Protein AF-A0A947THT8-F1 (afdb_monomer)

Structure (mmCIF, N/CA/C/O backbone):
data_AF-A0A947THT8-F1
#
_entry.id   AF-A0A947THT8-F1
#
loop_
_atom_site.group_PDB
_atom_site.id
_atom_site.type_symbol
_atom_site.label_atom_id
_atom_site.label_alt_id
_atom_site.label_comp_id
_atom_site.label_asym_id
_atom_site.label_entity_id
_atom_site.label_seq_id
_atom_site.pdbx_PDB_ins_code
_atom_site.Cartn_x
_atom_site.Cartn_y
_atom_site.Cartn_z
_atom_site.occupancy
_atom_site.B_iso_or_equiv
_atom_site.auth_seq_id
_atom_site.auth_comp_id
_atom_site.auth_asym_id
_atom_site.auth_atom_id
_atom_site.pdbx_PDB_model_num
ATOM 1 N N . MET A 1 1 ? -2.088 -1.058 -50.145 1.00 52.81 1 MET A N 1
ATOM 2 C CA . MET A 1 1 ? -1.666 -0.230 -48.993 1.00 52.81 1 MET A CA 1
ATOM 3 C C . MET A 1 1 ? -0.915 -1.140 -48.035 1.00 52.81 1 MET A C 1
A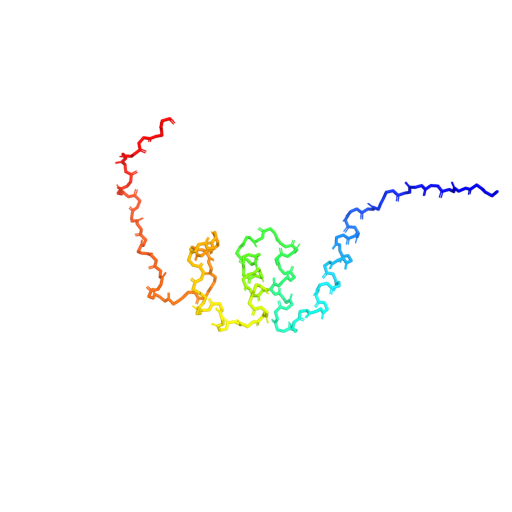TOM 5 O O . MET A 1 1 ? -1.489 -2.122 -47.589 1.00 52.81 1 MET A O 1
ATOM 9 N N . LYS A 1 2 ? 0.394 -0.927 -47.858 1.00 44.19 2 LYS A N 1
ATOM 10 C CA . LYS A 1 2 ? 1.262 -1.827 -47.084 1.00 44.19 2 LYS A CA 1
ATOM 11 C C . LYS A 1 2 ? 1.024 -1.578 -45.592 1.00 44.19 2 LYS A C 1
ATOM 13 O O . LYS A 1 2 ? 1.214 -0.459 -45.133 1.00 44.19 2 LYS A O 1
ATOM 18 N N . THR A 1 3 ? 0.603 -2.601 -44.856 1.00 52.72 3 THR A N 1
ATOM 19 C CA . THR A 1 3 ? 0.549 -2.593 -43.390 1.00 52.72 3 THR A CA 1
ATOM 20 C C . THR A 1 3 ? 1.979 -2.591 -42.861 1.00 52.72 3 THR A C 1
ATOM 22 O O . THR A 1 3 ? 2.641 -3.629 -42.837 1.00 52.72 3 THR A O 1
ATOM 25 N N . THR A 1 4 ? 2.499 -1.418 -42.511 1.00 53.94 4 THR A N 1
ATOM 26 C CA . THR A 1 4 ? 3.834 -1.295 -41.931 1.00 53.94 4 THR A CA 1
ATOM 27 C C . THR A 1 4 ? 3.790 -1.566 -40.435 1.00 53.94 4 THR A C 1
ATOM 29 O O . THR A 1 4 ? 3.191 -0.815 -39.675 1.00 53.94 4 THR A O 1
ATOM 32 N N . ASN A 1 5 ? 4.513 -2.624 -40.079 1.00 58.25 5 ASN A N 1
ATOM 33 C CA . ASN A 1 5 ? 5.269 -2.813 -38.850 1.00 58.25 5 ASN A CA 1
ATOM 34 C C . ASN A 1 5 ? 4.481 -3.032 -37.547 1.00 58.25 5 ASN A C 1
ATOM 36 O O . ASN A 1 5 ? 4.034 -2.112 -36.869 1.00 58.25 5 ASN A O 1
ATOM 40 N N . SER A 1 6 ? 4.401 -4.302 -37.151 1.00 58.12 6 SER A N 1
ATOM 41 C CA . SER A 1 6 ? 4.074 -4.742 -35.794 1.00 58.12 6 SER A CA 1
ATOM 42 C C . SER A 1 6 ? 5.231 -4.403 -34.846 1.00 58.12 6 SER A C 1
ATOM 44 O O . SER A 1 6 ? 6.015 -5.267 -34.452 1.00 58.12 6 SER A O 1
ATOM 46 N N . GLU A 1 7 ? 5.376 -3.126 -34.508 1.00 63.47 7 GLU A N 1
ATOM 47 C CA . GLU A 1 7 ? 6.348 -2.662 -33.520 1.00 63.47 7 GLU A CA 1
ATOM 48 C C . GLU A 1 7 ? 5.888 -3.113 -32.132 1.00 63.47 7 GLU A C 1
ATOM 50 O O . GLU A 1 7 ? 4.879 -2.651 -31.595 1.00 63.47 7 GLU A O 1
ATOM 55 N N . LYS A 1 8 ? 6.599 -4.090 -31.559 1.00 63.94 8 LYS A N 1
ATOM 56 C CA . LYS A 1 8 ? 6.359 -4.544 -30.185 1.00 63.94 8 LYS A CA 1
ATOM 57 C C . LYS A 1 8 ? 6.486 -3.329 -29.256 1.00 63.94 8 LYS A C 1
ATOM 59 O O . LYS A 1 8 ? 7.484 -2.615 -29.360 1.00 63.94 8 LYS A O 1
ATOM 64 N N . PRO A 1 9 ? 5.520 -3.080 -28.358 1.00 71.31 9 PRO A N 1
ATOM 65 C CA . PRO A 1 9 ? 5.581 -1.916 -27.488 1.00 71.31 9 PRO A CA 1
ATOM 66 C C . PRO A 1 9 ? 6.832 -1.982 -26.609 1.00 71.31 9 PRO A C 1
ATOM 68 O O . PRO A 1 9 ? 7.125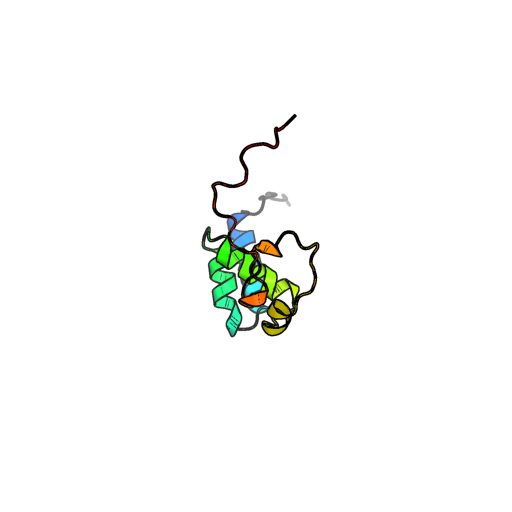 -3.022 -26.014 1.00 71.31 9 PRO A O 1
ATOM 71 N N . ASP A 1 10 ? 7.550 -0.862 -26.497 1.00 85.56 10 ASP A N 1
ATOM 72 C CA . ASP A 1 10 ? 8.586 -0.703 -25.480 1.00 85.56 10 ASP A CA 1
ATOM 73 C C . ASP A 1 10 ? 7.943 -0.869 -24.095 1.00 85.56 10 ASP A C 1
ATOM 75 O O . ASP A 1 10 ? 7.185 -0.018 -23.611 1.00 85.56 10 ASP A O 1
ATOM 79 N N . MET A 1 11 ? 8.252 -1.993 -23.449 1.00 84.75 11 MET A N 1
ATOM 80 C CA . MET A 1 11 ? 7.713 -2.352 -22.141 1.00 84.75 11 MET A CA 1
ATOM 81 C C . MET A 1 11 ? 8.081 -1.322 -21.065 1.00 84.75 11 MET A C 1
ATOM 83 O O . MET A 1 11 ? 7.335 -1.164 -20.095 1.00 84.75 11 MET A O 1
ATOM 87 N N . GLY A 1 12 ? 9.184 -0.583 -21.236 1.00 87.88 12 GLY A N 1
ATOM 88 C CA . GLY A 1 12 ? 9.583 0.500 -20.340 1.00 87.88 12 GLY A CA 1
ATOM 89 C C . GLY A 1 12 ? 8.614 1.682 -20.389 1.00 87.88 12 GLY A C 1
ATOM 90 O O . GLY A 1 12 ? 8.125 2.135 -19.348 1.00 87.88 12 GLY A O 1
ATOM 91 N N . THR A 1 13 ? 8.292 2.157 -21.590 1.00 91.06 13 THR A N 1
ATOM 92 C CA . THR A 1 13 ? 7.315 3.229 -21.814 1.00 91.06 13 THR A CA 1
ATOM 93 C C . THR A 1 13 ? 5.910 2.805 -21.389 1.00 91.06 13 THR A C 1
ATOM 95 O O . THR A 1 13 ? 5.250 3.545 -20.652 1.00 91.06 13 THR A O 1
ATOM 98 N N . LEU A 1 14 ? 5.483 1.583 -21.728 1.00 92.31 14 LEU A N 1
ATOM 99 C CA . LEU A 1 14 ? 4.190 1.047 -21.290 1.00 92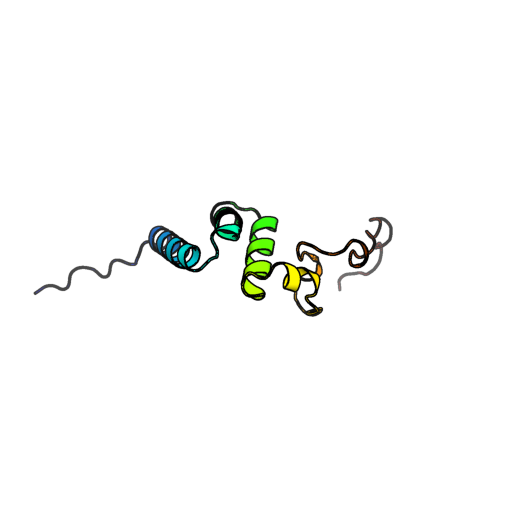.31 14 LEU A CA 1
ATOM 100 C C . LEU A 1 14 ? 4.092 0.978 -19.757 1.00 92.31 14 LEU A C 1
ATOM 102 O O . LEU A 1 14 ? 3.090 1.403 -19.176 1.00 92.31 14 LEU A O 1
ATOM 106 N N . ARG A 1 15 ? 5.148 0.510 -19.073 1.00 93.88 15 ARG A N 1
ATOM 107 C CA . ARG A 1 15 ? 5.203 0.472 -17.602 1.00 93.88 15 ARG A CA 1
ATOM 108 C C . ARG A 1 15 ? 5.033 1.868 -17.001 1.00 93.88 15 ARG A C 1
ATOM 110 O O . ARG A 1 15 ? 4.254 2.027 -16.062 1.00 93.88 15 ARG A O 1
ATOM 117 N N . LYS A 1 16 ? 5.725 2.881 -17.537 1.00 93.94 16 LYS A N 1
ATOM 118 C CA . LYS A 1 16 ? 5.611 4.277 -17.071 1.00 93.94 16 LYS A CA 1
ATOM 119 C C . LYS A 1 16 ? 4.184 4.813 -17.226 1.00 93.94 16 LYS A C 1
ATOM 121 O O . LYS A 1 16 ? 3.657 5.395 -16.281 1.00 93.94 16 LYS A O 1
ATOM 126 N N . GLN A 1 17 ? 3.543 4.566 -18.369 1.00 95.00 17 GLN A N 1
ATOM 127 C CA . GLN A 1 17 ? 2.151 4.966 -18.609 1.00 95.00 17 GLN A CA 1
ATOM 128 C C . GLN A 1 17 ? 1.188 4.296 -17.618 1.00 95.00 17 GLN A C 1
ATOM 130 O O . GLN A 1 17 ? 0.390 4.978 -16.979 1.00 95.00 17 GLN A O 1
ATOM 135 N N . LYS A 1 18 ? 1.307 2.977 -17.410 1.00 95.75 18 LYS A N 1
ATOM 136 C CA . LYS A 1 18 ? 0.468 2.239 -16.447 1.00 95.75 18 LYS A CA 1
ATOM 137 C C . LYS A 1 18 ? 0.653 2.736 -15.011 1.00 95.75 18 LYS A C 1
ATOM 139 O O . LYS A 1 18 ? -0.330 2.874 -14.286 1.00 95.75 18 LYS A O 1
ATOM 144 N N . ILE A 1 19 ? 1.884 3.064 -14.611 1.00 95.69 19 ILE A N 1
ATOM 145 C CA . ILE A 1 19 ? 2.169 3.686 -13.309 1.00 95.69 19 ILE A CA 1
ATOM 146 C C . ILE A 1 19 ? 1.467 5.043 -13.182 1.00 95.69 19 ILE A C 1
ATOM 148 O O . ILE A 1 19 ? 0.887 5.323 -12.134 1.00 95.69 19 ILE A O 1
ATOM 152 N N . ALA A 1 20 ? 1.501 5.874 -14.225 1.00 96.19 20 ALA A N 1
ATOM 153 C CA . ALA A 1 20 ? 0.855 7.184 -14.218 1.00 96.19 20 ALA A CA 1
ATOM 154 C C . ALA A 1 20 ? -0.673 7.073 -14.088 1.00 96.19 20 ALA A C 1
ATOM 156 O O . ALA A 1 20 ? -1.255 7.756 -13.244 1.00 96.19 20 ALA A O 1
ATOM 157 N N . CYS A 1 21 ? -1.307 6.170 -14.846 1.00 96.69 21 CYS A N 1
ATOM 158 C CA . CYS A 1 21 ? -2.738 5.880 -14.711 1.00 96.69 21 CYS A CA 1
ATOM 159 C C . CYS A 1 21 ? -3.078 5.438 -13.283 1.00 96.69 21 CYS A C 1
ATOM 161 O O . CYS A 1 21 ? -3.966 6.008 -12.655 1.00 96.69 21 CYS A O 1
ATOM 163 N N . ARG A 1 22 ? -2.307 4.496 -12.725 1.00 96.19 22 ARG A N 1
ATOM 164 C CA . ARG A 1 22 ? -2.525 4.015 -11.356 1.00 96.19 22 ARG A CA 1
ATOM 165 C C . ARG A 1 22 ? -2.373 5.134 -10.325 1.00 96.19 22 ARG A C 1
ATOM 167 O O . ARG A 1 22 ? -3.203 5.264 -9.439 1.00 96.19 22 ARG A O 1
ATOM 174 N N . LEU A 1 23 ? -1.365 6.000 -10.458 1.00 96.31 23 LEU A N 1
ATOM 175 C CA . LEU A 1 23 ? -1.166 7.154 -9.570 1.00 96.31 23 LEU A CA 1
ATOM 176 C C . LEU A 1 23 ? -2.341 8.146 -9.575 1.00 96.31 23 LEU A C 1
ATOM 178 O O . LEU A 1 23 ? -2.538 8.836 -8.570 1.00 96.31 23 LEU A O 1
ATOM 182 N N . ALA A 1 24 ? -3.105 8.235 -10.667 1.00 96.69 24 ALA A N 1
ATOM 183 C CA . ALA A 1 24 ? -4.280 9.099 -10.745 1.00 96.69 24 ALA A CA 1
ATOM 184 C C . ALA A 1 24 ? -5.418 8.604 -9.835 1.00 96.69 24 ALA A C 1
ATOM 186 O O . ALA A 1 24 ? -6.041 9.422 -9.155 1.00 96.69 24 ALA A O 1
ATOM 187 N N . GLU A 1 25 ? -5.610 7.284 -9.752 1.00 96.00 25 GLU A N 1
ATOM 188 C CA . GLU A 1 25 ? -6.627 6.613 -8.923 1.00 96.00 25 GLU A CA 1
ATOM 189 C C . GLU A 1 25 ? -6.311 6.686 -7.418 1.00 96.00 25 GLU A C 1
ATOM 191 O O . GLU A 1 25 ? -7.200 6.631 -6.571 1.00 96.00 25 GLU A O 1
ATOM 196 N N . ILE A 1 26 ? -5.033 6.835 -7.062 1.00 97.06 26 ILE A N 1
ATOM 197 C CA . ILE A 1 26 ? -4.575 6.814 -5.670 1.00 97.06 26 ILE A CA 1
ATOM 198 C C . ILE A 1 26 ? -4.871 8.157 -4.979 1.00 97.06 26 ILE A C 1
ATOM 200 O O . ILE A 1 26 ? -4.546 9.221 -5.532 1.00 97.06 26 ILE A O 1
ATOM 204 N N . PRO A 1 27 ? -5.377 8.162 -3.726 1.00 97.38 27 PRO A N 1
ATOM 205 C CA . PRO A 1 27 ? -5.540 9.392 -2.958 1.00 97.38 27 PRO A CA 1
ATOM 206 C C . PRO A 1 27 ? -4.217 10.152 -2.808 1.00 97.38 27 PRO A C 1
ATOM 208 O O . PRO A 1 27 ? -3.177 9.564 -2.496 1.00 97.38 27 PRO A O 1
ATOM 211 N N . LYS A 1 28 ? -4.249 11.485 -2.970 1.00 96.69 28 LYS A N 1
ATOM 212 C CA . LYS A 1 28 ? -3.051 12.356 -3.005 1.00 96.69 28 LYS A CA 1
ATOM 213 C C . LYS A 1 28 ? -2.053 12.069 -1.873 1.00 96.69 28 LYS A C 1
ATOM 215 O O . LYS A 1 28 ? -0.849 12.018 -2.116 1.00 96.69 28 LYS A O 1
ATOM 220 N N . LYS A 1 29 ? -2.562 11.803 -0.664 1.00 96.06 29 LYS A N 1
ATOM 221 C CA . LYS A 1 29 ? -1.782 11.477 0.543 1.00 96.06 29 LYS A CA 1
ATOM 222 C C . LYS A 1 29 ? -0.850 10.269 0.373 1.00 96.06 29 LYS A C 1
ATOM 224 O O . LYS A 1 29 ? 0.238 10.261 0.943 1.00 96.06 29 LYS A O 1
ATOM 229 N N . TYR A 1 30 ? -1.250 9.264 -0.405 1.00 96.50 30 TYR A N 1
ATOM 230 C CA . TYR A 1 30 ? -0.517 8.001 -0.546 1.00 96.50 30 TYR A CA 1
ATOM 231 C C . TYR A 1 30 ? 0.296 7.898 -1.841 1.00 96.50 30 TYR A C 1
ATOM 233 O O . TYR A 1 30 ? 1.180 7.045 -1.935 1.00 96.50 30 TYR A O 1
ATOM 241 N N . ARG A 1 31 ? 0.095 8.810 -2.804 1.00 96.69 31 ARG A N 1
ATOM 242 C CA . ARG A 1 31 ? 0.822 8.822 -4.090 1.00 96.69 31 ARG A CA 1
ATOM 243 C C . ARG A 1 31 ? 2.339 8.796 -3.920 1.00 96.69 31 ARG A C 1
ATOM 245 O O . ARG A 1 31 ? 3.021 8.102 -4.662 1.00 96.69 31 ARG A O 1
ATOM 252 N N . LYS A 1 32 ? 2.879 9.502 -2.918 1.00 95.19 32 LYS A N 1
ATOM 253 C CA . LYS A 1 32 ? 4.327 9.522 -2.638 1.00 95.19 32 LYS A CA 1
ATOM 254 C C . LYS A 1 32 ? 4.864 8.151 -2.213 1.00 95.19 32 LYS A C 1
ATOM 256 O O . LYS A 1 32 ? 5.981 7.809 -2.583 1.00 95.19 32 LYS A O 1
ATOM 261 N N . ILE A 1 33 ? 4.085 7.379 -1.452 1.00 95.12 33 ILE A N 1
ATOM 262 C CA . ILE A 1 33 ? 4.460 6.022 -1.025 1.00 95.12 33 ILE A CA 1
ATOM 263 C C . ILE A 1 33 ? 4.474 5.097 -2.243 1.00 95.12 33 ILE A C 1
ATOM 265 O O . ILE A 1 33 ? 5.477 4.438 -2.493 1.00 95.12 33 ILE A O 1
ATOM 269 N N . TYR A 1 34 ? 3.412 5.128 -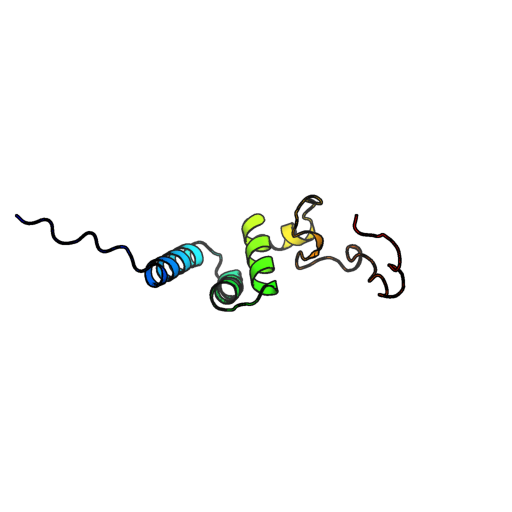3.052 1.00 96.44 34 TYR A N 1
ATOM 270 C CA . TYR A 1 34 ? 3.337 4.324 -4.273 1.00 96.44 34 TYR A CA 1
ATOM 271 C C . TYR A 1 34 ? 4.443 4.687 -5.275 1.00 96.44 34 TYR A C 1
ATOM 273 O O . TYR A 1 34 ? 5.112 3.807 -5.804 1.00 96.44 34 TYR A O 1
ATOM 281 N N . LYS A 1 35 ? 4.711 5.983 -5.478 1.00 95.38 35 LYS A N 1
ATOM 282 C CA . LYS A 1 35 ? 5.793 6.464 -6.348 1.00 95.38 35 LYS A CA 1
ATOM 283 C C . LYS A 1 35 ? 7.156 5.909 -5.914 1.00 95.38 35 LYS A C 1
ATOM 285 O O . LYS A 1 35 ? 7.877 5.347 -6.730 1.00 95.38 35 LYS A O 1
ATOM 290 N N . LYS A 1 36 ? 7.473 5.973 -4.616 1.00 95.06 36 LYS A N 1
ATOM 291 C CA . LYS A 1 36 ? 8.699 5.367 -4.072 1.00 95.06 36 LYS A CA 1
ATOM 292 C C . LYS A 1 36 ? 8.755 3.857 -4.298 1.00 95.06 36 LYS A C 1
ATOM 294 O O . LYS A 1 36 ? 9.821 3.351 -4.622 1.00 95.06 36 LYS A O 1
ATOM 299 N N . ALA A 1 37 ? 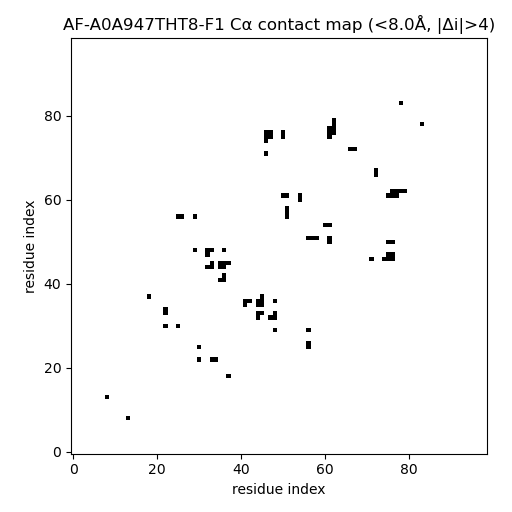7.633 3.157 -4.139 1.00 95.38 37 ALA A N 1
ATOM 300 C CA . ALA A 1 37 ? 7.557 1.714 -4.353 1.00 95.38 37 ALA A CA 1
ATOM 301 C C . ALA A 1 37 ? 7.860 1.301 -5.803 1.00 95.38 37 ALA A C 1
ATOM 303 O O . ALA A 1 37 ? 8.463 0.256 -6.021 1.00 95.38 37 ALA A O 1
ATOM 304 N N . VAL A 1 38 ? 7.448 2.102 -6.792 1.00 94.06 38 VAL A N 1
ATOM 305 C CA . VAL A 1 38 ? 7.629 1.767 -8.217 1.00 94.06 38 VAL A CA 1
ATOM 306 C C . VAL A 1 38 ? 8.932 2.290 -8.827 1.00 94.06 38 VAL A C 1
ATOM 308 O O . VAL A 1 38 ? 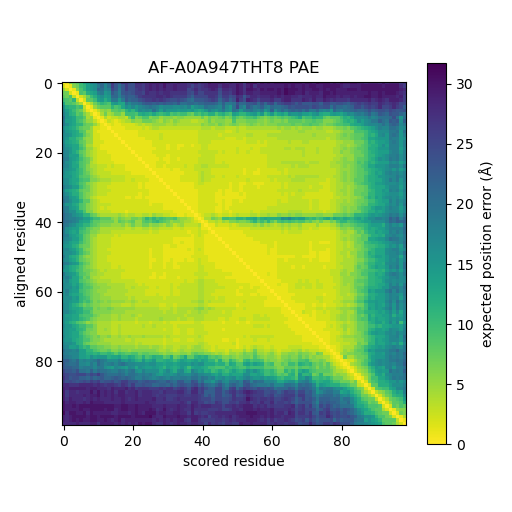9.370 1.745 -9.847 1.00 94.06 38 VAL A O 1
ATOM 311 N N . GLU A 1 39 ? 9.523 3.335 -8.241 1.00 89.50 39 GLU A N 1
ATOM 312 C CA . GLU A 1 39 ? 10.786 3.946 -8.684 1.00 89.50 39 GLU A CA 1
ATOM 313 C C . GLU A 1 39 ? 12.013 3.342 -7.997 1.00 89.50 39 GLU A C 1
ATOM 315 O O . GLU A 1 39 ? 13.039 3.150 -8.645 1.00 89.50 39 GLU A O 1
ATOM 320 N N . ALA A 1 40 ? 11.927 3.040 -6.699 1.00 84.12 40 ALA A N 1
ATOM 321 C CA . ALA A 1 40 ? 13.052 2.531 -5.925 1.00 84.12 40 ALA A CA 1
ATOM 322 C C . ALA A 1 40 ? 12.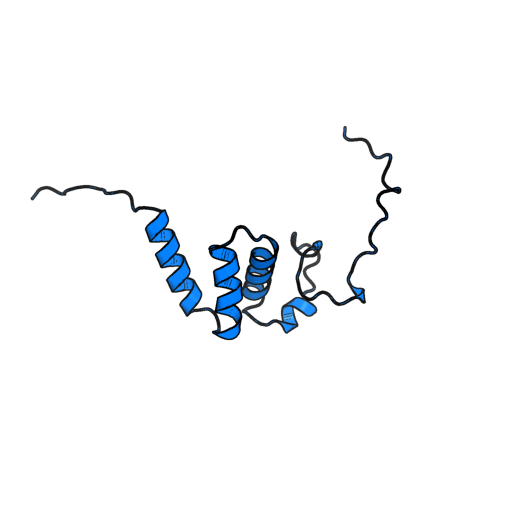955 1.015 -5.725 1.00 84.12 40 ALA A C 1
ATOM 324 O O . ALA A 1 40 ? 11.873 0.466 -5.532 1.00 84.12 40 ALA A O 1
ATOM 325 N N . ASN A 1 41 ? 14.103 0.337 -5.643 1.00 83.56 41 ASN A N 1
ATOM 326 C CA . ASN A 1 41 ? 14.187 -1.065 -5.215 1.00 83.56 41 ASN A CA 1
ATOM 327 C C . ASN A 1 41 ? 14.031 -1.188 -3.681 1.00 83.56 41 ASN A C 1
ATOM 329 O O . ASN A 1 41 ? 14.868 -1.758 -2.984 1.00 83.56 41 ASN A O 1
ATOM 333 N N . ASN A 1 42 ? 12.984 -0.566 -3.130 1.00 89.69 42 ASN A N 1
ATOM 334 C CA . ASN A 1 42 ? 12.713 -0.525 -1.699 1.00 89.69 42 ASN A CA 1
ATOM 335 C C . ASN A 1 42 ? 11.529 -1.434 -1.358 1.00 89.69 42 ASN A C 1
ATOM 337 O O . ASN A 1 42 ? 10.363 -1.047 -1.456 1.00 89.69 42 ASN A O 1
ATOM 341 N N . LYS A 1 43 ? 11.857 -2.643 -0.897 1.00 92.00 43 LYS A N 1
ATOM 342 C CA . LYS A 1 43 ? 10.882 -3.677 -0.524 1.00 92.00 43 LYS A CA 1
ATOM 343 C C . LYS A 1 43 ? 9.908 -3.204 0.558 1.00 92.00 43 LYS A C 1
ATOM 345 O O . LYS A 1 43 ? 8.731 -3.539 0.499 1.00 92.00 43 LYS A O 1
ATOM 350 N N . THR A 1 44 ? 10.364 -2.393 1.511 1.00 92.75 44 THR A N 1
ATOM 351 C CA . THR A 1 44 ? 9.523 -1.896 2.608 1.00 92.75 44 THR A CA 1
ATOM 352 C C . THR A 1 44 ? 8.435 -0.952 2.101 1.00 92.75 44 THR A C 1
ATOM 354 O O . THR A 1 44 ? 7.277 -1.080 2.493 1.00 92.75 44 THR A O 1
ATOM 357 N N . GLU A 1 45 ? 8.778 -0.023 1.202 1.00 95.31 45 GLU A N 1
ATOM 358 C CA . GLU A 1 45 ? 7.786 0.880 0.599 1.00 95.31 45 GLU A CA 1
ATOM 359 C C . GLU A 1 45 ? 6.848 0.124 -0.351 1.00 95.31 45 GLU A C 1
ATOM 361 O O . GLU A 1 45 ? 5.656 0.422 -0.379 1.00 95.31 45 GLU A O 1
ATOM 366 N N . ALA A 1 46 ? 7.344 -0.900 -1.057 1.00 96.00 46 ALA A N 1
ATOM 367 C CA . ALA A 1 46 ? 6.513 -1.770 -1.889 1.00 96.00 46 ALA A CA 1
ATOM 368 C C . ALA A 1 46 ? 5.470 -2.545 -1.071 1.00 96.00 46 ALA A C 1
ATOM 370 O O . ALA A 1 46 ? 4.281 -2.479 -1.379 1.00 96.00 46 ALA A O 1
ATOM 371 N N . VAL A 1 47 ? 5.882 -3.197 0.023 1.00 96.00 47 VAL A N 1
ATOM 372 C CA . VAL A 1 47 ? 4.955 -3.865 0.954 1.00 96.00 47 VAL A CA 1
ATOM 373 C C . VAL A 1 47 ? 3.952 -2.863 1.520 1.00 96.00 47 VAL A C 1
ATOM 375 O O . VAL A 1 47 ? 2.759 -3.142 1.591 1.00 96.00 47 VAL A O 1
ATOM 378 N N . LYS A 1 48 ? 4.409 -1.663 1.884 1.00 95.81 48 LYS A N 1
ATOM 379 C CA . LYS A 1 48 ? 3.542 -0.623 2.438 1.00 95.81 48 LYS A CA 1
ATOM 380 C C . LYS A 1 48 ? 2.501 -0.120 1.441 1.00 95.81 48 LYS A C 1
ATOM 382 O O . LYS A 1 48 ? 1.350 0.066 1.834 1.00 95.81 48 LYS A O 1
ATOM 387 N N . ALA A 1 49 ? 2.888 0.096 0.186 1.00 96.81 49 ALA A N 1
ATOM 388 C CA . ALA A 1 49 ? 1.974 0.466 -0.888 1.00 96.81 49 ALA A CA 1
ATOM 389 C C . ALA A 1 49 ? 0.941 -0.641 -1.136 1.00 96.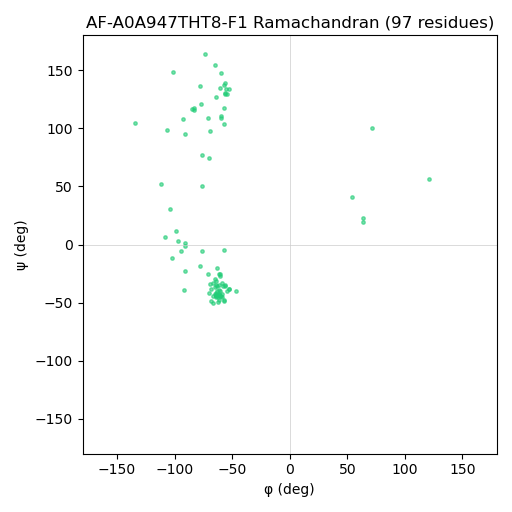81 49 ALA A C 1
ATOM 391 O O . ALA A 1 49 ? -0.250 -0.348 -1.167 1.00 96.81 49 ALA A O 1
ATOM 392 N N . LEU A 1 50 ? 1.379 -1.901 -1.197 1.00 97.06 50 LEU A N 1
ATOM 393 C CA . LEU A 1 50 ? 0.499 -3.049 -1.407 1.00 97.06 50 LEU A CA 1
ATOM 394 C C . LEU A 1 50 ? -0.492 -3.251 -0.252 1.00 97.06 50 LEU A C 1
ATOM 396 O O . LEU A 1 50 ? -1.670 -3.494 -0.488 1.00 97.06 50 LEU A O 1
ATOM 400 N N . CYS A 1 51 ? -0.052 -3.102 1.003 1.00 97.19 51 CYS A N 1
ATOM 401 C CA . CYS A 1 51 ? -0.960 -3.163 2.149 1.00 97.19 51 CYS A CA 1
ATOM 402 C C . CYS A 1 51 ? -1.996 -2.036 2.117 1.00 97.19 51 CYS A C 1
ATOM 404 O O . CYS A 1 51 ? -3.148 -2.291 2.440 1.00 97.19 51 CYS A O 1
ATOM 406 N N . LEU A 1 52 ? -1.606 -0.815 1.732 1.00 97.06 52 LEU A N 1
ATOM 407 C CA . LEU A 1 52 ? -2.546 0.298 1.564 1.00 97.06 52 LEU A CA 1
ATOM 408 C C . LEU A 1 52 ? -3.553 0.021 0.453 1.00 97.06 52 LEU A C 1
ATOM 410 O O . LEU A 1 52 ? -4.737 0.257 0.650 1.00 97.06 52 LEU A O 1
ATOM 414 N N . GLU A 1 53 ? -3.100 -0.496 -0.680 1.00 96.94 53 GLU A N 1
ATOM 415 C CA . GLU A 1 53 ? -3.952 -0.820 -1.820 1.00 96.94 53 GLU A CA 1
ATOM 416 C C . GLU A 1 53 ? -4.957 -1.934 -1.491 1.00 96.94 53 GLU A C 1
ATOM 418 O O . GLU A 1 53 ? -6.141 -1.787 -1.782 1.00 96.94 53 GLU A O 1
ATOM 423 N N . CYS A 1 54 ? -4.510 -2.989 -0.801 1.00 97.00 54 CYS A N 1
ATOM 424 C CA . CYS A 1 54 ? -5.332 -4.128 -0.374 1.00 97.00 54 CYS A CA 1
ATOM 425 C C . CYS A 1 54 ? -6.547 -3.711 0.471 1.00 97.00 54 CYS A C 1
ATOM 427 O O . CYS A 1 54 ? -7.622 -4.285 0.336 1.00 97.00 54 CYS A O 1
ATOM 429 N N . VAL A 1 55 ? -6.395 -2.678 1.305 1.00 96.50 55 VAL A N 1
ATOM 430 C CA . VAL A 1 55 ? -7.476 -2.149 2.154 1.00 96.50 55 VAL A CA 1
ATOM 431 C C . VAL A 1 55 ? -8.057 -0.833 1.626 1.00 96.50 55 VAL A C 1
ATOM 433 O O . VAL A 1 55 ? -8.476 0.030 2.39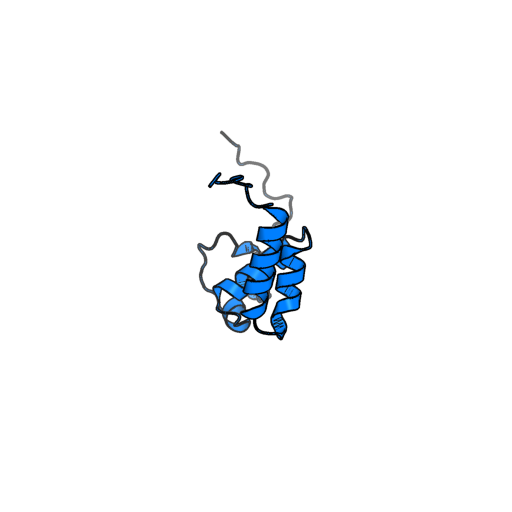8 1.00 96.50 55 VAL A O 1
ATOM 436 N N . CYS A 1 56 ? -8.044 -0.629 0.307 1.00 96.38 56 CYS A N 1
ATOM 437 C CA . CYS A 1 56 ? -8.655 0.535 -0.346 1.00 96.38 56 CYS A CA 1
ATOM 438 C C . CYS A 1 56 ? -8.164 1.886 0.214 1.00 96.38 56 CYS A C 1
ATOM 440 O O . CYS A 1 56 ? -8.931 2.833 0.408 1.00 96.38 56 CYS A O 1
ATOM 442 N N . TRP A 1 57 ? -6.864 1.977 0.492 1.00 96.19 57 TRP A N 1
ATOM 443 C CA . TRP A 1 57 ? -6.173 3.152 1.029 1.00 96.19 57 TRP A CA 1
ATOM 444 C C . TRP A 1 57 ? -6.619 3.575 2.439 1.00 96.19 57 TRP A C 1
ATOM 446 O O . TRP A 1 57 ? -6.320 4.689 2.874 1.00 96.19 57 TRP A O 1
ATOM 456 N N . GLN A 1 58 ? -7.262 2.680 3.194 1.00 95.12 58 GLN A N 1
ATOM 457 C CA . GLN A 1 58 ? -7.684 2.920 4.574 1.00 95.12 58 GLN A CA 1
ATOM 458 C C . GLN A 1 58 ? -6.603 2.477 5.567 1.00 95.12 58 GLN A C 1
ATOM 460 O O . GLN A 1 58 ? -6.518 1.323 5.971 1.00 95.12 58 GLN A O 1
ATOM 465 N N . LYS A 1 59 ? -5.746 3.407 6.007 1.00 93.31 59 LYS A N 1
ATOM 466 C CA . LYS A 1 59 ? -4.620 3.087 6.915 1.00 93.31 59 LYS A CA 1
ATOM 467 C C . LYS A 1 59 ? -5.053 2.328 8.184 1.00 93.31 59 LYS A C 1
ATOM 469 O O . LYS A 1 59 ? -4.314 1.456 8.633 1.00 93.31 59 LYS A O 1
ATOM 474 N N . ASN A 1 60 ? -6.204 2.669 8.763 1.00 93.06 60 ASN A N 1
ATOM 475 C CA . ASN A 1 60 ? -6.682 2.057 10.008 1.00 93.06 60 ASN A CA 1
ATOM 476 C C . ASN A 1 60 ? -7.034 0.573 9.825 1.00 93.06 60 ASN A C 1
ATOM 478 O O . ASN A 1 60 ? -6.745 -0.232 10.707 1.00 93.06 60 ASN A O 1
ATOM 482 N N . GLU A 1 61 ? -7.524 0.196 8.644 1.00 95.00 61 GLU A N 1
ATOM 483 C CA . GLU A 1 61 ? -7.778 -1.201 8.280 1.00 95.00 61 GLU A CA 1
ATOM 484 C C . GLU A 1 61 ? -6.487 -2.020 8.238 1.00 95.00 61 GLU A C 1
ATOM 486 O O . GLU A 1 61 ? -6.477 -3.191 8.605 1.00 95.00 61 GLU A O 1
ATOM 491 N N . ILE A 1 62 ? -5.348 -1.404 7.890 1.00 94.19 62 ILE A N 1
ATOM 492 C CA . ILE A 1 62 ? -4.058 -2.102 7.963 1.00 94.19 62 ILE A CA 1
ATOM 493 C C . ILE A 1 62 ? -3.723 -2.456 9.399 1.00 94.19 62 ILE A C 1
ATOM 495 O O . ILE A 1 62 ? -3.121 -3.494 9.588 1.00 94.19 62 ILE A O 1
ATOM 499 N N . ILE A 1 63 ? -4.075 -1.644 10.396 1.00 91.12 63 ILE A N 1
ATOM 500 C CA . ILE A 1 63 ? -3.774 -1.934 11.806 1.00 91.12 63 ILE A CA 1
ATOM 501 C C . ILE A 1 63 ? -4.635 -3.111 12.286 1.00 91.12 63 ILE A C 1
ATOM 503 O O . ILE A 1 63 ? -4.127 -4.031 12.924 1.00 91.12 63 ILE A O 1
ATOM 507 N N . ASN A 1 64 ? -5.911 -3.124 11.895 1.00 91.12 64 ASN A N 1
ATOM 508 C CA . ASN A 1 64 ? -6.898 -4.117 12.325 1.00 91.12 64 ASN A CA 1
ATOM 509 C C . ASN A 1 64 ? -6.995 -5.349 11.404 1.00 91.12 64 ASN A C 1
ATOM 511 O O . ASN A 1 64 ? -7.802 -6.237 11.658 1.00 91.12 64 ASN A O 1
ATOM 515 N N . CYS A 1 65 ? -6.178 -5.428 10.347 1.00 92.62 65 CYS A N 1
ATOM 516 C CA . CYS A 1 65 ? -6.193 -6.542 9.399 1.00 92.62 65 CYS A CA 1
ATOM 517 C C . CYS A 1 65 ? -5.955 -7.892 10.102 1.00 92.62 65 CYS A C 1
ATOM 519 O O . CYS A 1 65 ? -4.886 -8.137 10.664 1.00 92.62 65 CYS A O 1
ATOM 521 N N . SER A 1 66 ? -6.950 -8.774 10.019 1.00 92.31 66 SER A N 1
ATOM 522 C CA . SER A 1 66 ? -6.989 -10.104 10.640 1.00 92.31 66 SER A CA 1
ATOM 523 C C . SER A 1 66 ? -6.610 -11.240 9.681 1.00 92.31 66 SER A C 1
ATOM 525 O O . SER A 1 66 ? -6.782 -12.414 10.002 1.00 92.31 66 SER A O 1
ATOM 527 N N . CYS A 1 67 ? -6.075 -10.922 8.498 1.00 93.19 67 CYS A N 1
ATOM 528 C CA . CYS A 1 67 ? -5.673 -11.918 7.505 1.00 93.19 67 CYS A CA 1
ATOM 529 C C . CYS A 1 67 ? -4.350 -12.597 7.909 1.00 93.19 67 CYS A C 1
ATOM 531 O O . CYS A 1 67 ? -3.283 -12.279 7.385 1.00 93.19 67 CYS A O 1
ATOM 533 N N . LEU A 1 68 ? -4.422 -13.527 8.867 1.00 91.00 68 LEU A N 1
ATOM 534 C CA . LEU A 1 68 ? -3.265 -14.247 9.417 1.00 91.00 68 LEU A CA 1
ATOM 535 C C . LEU A 1 68 ? -2.572 -15.140 8.378 1.00 91.00 68 LEU A C 1
ATOM 537 O O . LEU A 1 68 ? -1.361 -15.324 8.437 1.00 91.00 68 LEU A O 1
ATOM 541 N N . ALA A 1 69 ? -3.329 -15.648 7.401 1.00 94.88 69 ALA A N 1
ATOM 542 C CA . ALA A 1 69 ? -2.803 -16.432 6.285 1.00 94.88 69 ALA A CA 1
ATOM 543 C C . ALA A 1 69 ? -2.096 -15.572 5.218 1.00 94.88 69 ALA A C 1
ATOM 545 O O . ALA A 1 69 ? -1.528 -16.110 4.268 1.00 94.88 69 ALA A O 1
ATOM 546 N N . CYS A 1 70 ? -2.124 -14.237 5.340 1.00 94.88 70 CYS A N 1
ATOM 547 C CA . CYS A 1 70 ? -1.447 -13.364 4.392 1.00 94.88 70 CYS A CA 1
ATOM 548 C C . CYS A 1 70 ? 0.073 -13.592 4.461 1.00 94.88 70 CYS A C 1
ATOM 550 O O . CYS A 1 70 ? 0.665 -13.418 5.530 1.00 94.88 70 CYS A O 1
ATOM 552 N N . PRO A 1 71 ? 0.752 -13.862 3.332 1.00 94.38 71 PRO A N 1
ATOM 553 C CA . PRO A 1 71 ? 2.203 -14.058 3.323 1.00 94.38 71 PRO A CA 1
ATOM 554 C C . PRO A 1 71 ? 2.971 -12.801 3.763 1.00 94.38 71 PRO A C 1
ATOM 556 O O . PRO A 1 71 ? 4.116 -12.881 4.201 1.00 94.38 71 PRO A O 1
ATOM 559 N N . LEU A 1 72 ? 2.339 -11.626 3.688 1.00 93.94 72 LEU A N 1
ATOM 560 C CA . LEU A 1 72 ? 2.912 -10.361 4.141 1.00 93.94 72 LEU A CA 1
ATOM 561 C C . LEU A 1 72 ? 2.582 -10.038 5.603 1.00 93.94 72 LEU A C 1
ATOM 563 O O . LEU A 1 72 ? 3.061 -9.022 6.102 1.00 93.94 72 LEU A O 1
ATOM 567 N N . TYR A 1 73 ? 1.808 -10.869 6.317 1.00 91.56 73 TYR A N 1
ATOM 568 C CA . TYR A 1 73 ? 1.373 -10.583 7.690 1.00 91.56 73 TYR A CA 1
ATOM 569 C C . TYR A 1 73 ? 2.558 -10.292 8.619 1.00 91.56 73 TYR A C 1
ATOM 571 O O . TYR A 1 73 ? 2.516 -9.343 9.400 1.00 91.56 73 TYR A O 1
ATOM 579 N N . GLY A 1 74 ? 3.663 -11.036 8.484 1.00 88.81 74 GLY A N 1
ATOM 580 C CA . GLY A 1 74 ? 4.904 -10.847 9.247 1.00 88.81 74 GLY A CA 1
ATOM 581 C C . GLY A 1 74 ? 5.575 -9.483 9.034 1.00 88.81 74 GLY A C 1
ATOM 582 O O . GLY A 1 74 ? 6.072 -8.888 9.990 1.00 88.81 74 GLY A O 1
ATOM 583 N N . VAL A 1 75 ? 5.496 -8.943 7.817 1.00 91.44 75 VAL A N 1
ATOM 584 C CA . VAL A 1 75 ? 6.151 -7.691 7.394 1.00 91.44 75 VAL A CA 1
ATOM 585 C C . VAL A 1 75 ? 5.171 -6.525 7.186 1.00 91.44 75 VAL A C 1
ATOM 587 O O . VAL A 1 75 ? 5.576 -5.451 6.741 1.00 91.44 75 VAL A O 1
ATOM 590 N N . ARG A 1 76 ? 3.886 -6.717 7.521 1.00 92.00 76 ARG A N 1
ATOM 591 C CA . ARG A 1 76 ? 2.818 -5.707 7.436 1.00 92.00 76 ARG A CA 1
ATOM 592 C C . ARG A 1 76 ? 3.230 -4.419 8.173 1.00 92.00 76 ARG A C 1
ATOM 594 O O . ARG A 1 76 ? 3.707 -4.504 9.308 1.00 92.00 76 ARG A O 1
ATOM 601 N N . PRO A 1 77 ? 3.032 -3.226 7.583 1.00 91.06 77 PRO A N 1
ATOM 602 C CA . PRO A 1 77 ? 3.341 -1.963 8.245 1.00 91.06 77 PRO A CA 1
ATOM 603 C C . PRO A 1 77 ? 2.313 -1.635 9.341 1.00 91.06 77 PRO A C 1
ATOM 605 O O . PRO A 1 77 ? 1.207 -2.162 9.350 1.00 91.06 77 PRO A O 1
ATOM 608 N N . TYR A 1 78 ? 2.659 -0.702 10.233 1.00 87.19 78 TYR A N 1
ATOM 609 C CA . TYR A 1 78 ? 1.760 -0.161 11.271 1.00 87.19 78 TYR A CA 1
ATOM 610 C C . TYR A 1 78 ? 1.261 -1.168 12.323 1.00 87.19 78 TYR A C 1
ATOM 612 O O . TYR A 1 78 ? 0.246 -0.916 12.968 1.00 87.19 78 TYR A O 1
ATOM 620 N N . LYS A 1 79 ? 1.974 -2.282 12.529 1.00 82.69 79 LYS A N 1
ATOM 621 C CA . LYS A 1 79 ? 1.686 -3.211 13.631 1.00 82.69 79 LYS A CA 1
ATOM 622 C C . LYS A 1 79 ? 1.722 -2.496 14.978 1.00 82.69 79 LYS A C 1
ATOM 624 O O . LYS A 1 79 ? 2.636 -1.698 15.223 1.00 82.69 79 LYS A O 1
ATOM 629 N N . LYS A 1 80 ? 0.780 -2.834 15.862 1.00 79.31 80 LYS A N 1
ATOM 630 C CA . LYS A 1 80 ? 0.881 -2.447 17.270 1.00 79.31 80 LYS A CA 1
ATOM 631 C C . LYS A 1 80 ? 2.090 -3.151 17.883 1.00 79.31 80 LYS A C 1
ATOM 633 O O . LYS A 1 80 ? 2.537 -4.189 17.396 1.00 79.31 80 LYS A O 1
ATOM 638 N N . GLU A 1 81 ? 2.655 -2.572 18.935 1.00 72.88 81 GLU A N 1
ATOM 639 C CA . GLU A 1 81 ? 3.772 -3.193 19.661 1.00 72.88 81 GLU A CA 1
ATOM 640 C C . GLU A 1 81 ? 3.407 -4.568 20.216 1.00 72.88 81 GLU A C 1
ATOM 642 O O . GLU A 1 81 ? 4.232 -5.474 20.169 1.00 72.88 81 GLU A O 1
ATOM 647 N N . THR A 1 82 ? 2.143 -4.741 20.598 1.00 70.25 82 THR A N 1
ATOM 648 C CA . THR A 1 82 ? 1.550 -6.004 21.052 1.00 70.25 82 THR A CA 1
ATOM 649 C C . THR A 1 82 ? 1.561 -7.114 20.001 1.00 70.25 82 THR A C 1
ATOM 651 O O . THR A 1 82 ? 1.559 -8.283 20.363 1.00 70.25 82 THR A O 1
ATOM 654 N N . ASP A 1 83 ? 1.595 -6.771 18.709 1.00 67.19 83 ASP A N 1
ATOM 655 C CA . ASP A 1 83 ? 1.472 -7.735 17.605 1.00 67.19 83 ASP A CA 1
ATOM 656 C C . ASP A 1 83 ? 2.841 -8.150 17.039 1.00 67.19 83 ASP A C 1
ATOM 658 O O . ASP A 1 83 ? 2.931 -8.838 16.013 1.00 67.19 83 ASP A O 1
ATOM 662 N N . ARG A 1 84 ? 3.937 -7.663 17.636 1.00 65.19 84 ARG A N 1
ATOM 663 C CA . ARG A 1 84 ? 5.293 -8.026 17.222 1.00 65.19 84 ARG A CA 1
ATOM 664 C C . ARG A 1 84 ? 5.652 -9.347 17.888 1.00 65.19 84 ARG A C 1
ATOM 666 O O . ARG A 1 84 ? 5.763 -9.415 19.107 1.00 65.19 84 ARG A O 1
ATOM 673 N N . GLU A 1 85 ? 5.864 -10.382 17.078 1.00 65.75 85 GLU A N 1
ATOM 674 C CA . GLU A 1 85 ? 6.421 -11.641 17.574 1.00 65.75 85 GLU A CA 1
ATOM 675 C C . GLU A 1 85 ? 7.753 -11.335 18.287 1.00 65.75 85 GLU A C 1
ATOM 677 O O . GLU A 1 85 ? 8.546 -10.533 17.767 1.00 65.75 85 GLU A O 1
ATOM 682 N N . PRO A 1 86 ? 7.999 -11.900 19.485 1.00 65.06 86 PRO A N 1
ATOM 683 C CA . PRO A 1 86 ? 9.236 -11.657 20.210 1.00 65.06 86 PRO A CA 1
ATOM 684 C C . PRO A 1 86 ? 10.416 -11.991 19.299 1.00 65.06 86 PRO A C 1
ATOM 686 O O . PRO A 1 86 ? 10.446 -13.052 18.670 1.00 65.06 86 PRO A O 1
ATOM 689 N N . LYS A 1 87 ? 11.380 -11.066 19.191 1.00 62.66 87 LYS A N 1
ATOM 690 C CA . LYS A 1 87 ? 12.603 -11.290 18.414 1.00 62.66 87 LYS A CA 1
ATOM 691 C C . LYS A 1 87 ? 13.275 -12.537 18.985 1.00 62.66 87 LYS A C 1
ATOM 693 O O . LYS A 1 87 ? 13.851 -12.480 20.067 1.00 62.66 87 LYS A O 1
ATOM 698 N N . LYS A 1 88 ? 13.166 -13.668 18.285 1.00 57.75 88 LYS A N 1
ATOM 699 C CA . LYS A 1 88 ? 13.870 -14.898 18.648 1.00 57.75 88 LYS A CA 1
ATOM 700 C C . LYS A 1 88 ? 15.352 -14.546 18.616 1.00 57.75 88 LYS A C 1
ATOM 702 O O . LYS A 1 88 ? 15.887 -14.241 17.551 1.00 57.75 88 LYS A O 1
ATOM 707 N N . ASN A 1 89 ? 15.997 -14.503 19.779 1.00 55.69 89 ASN A N 1
ATOM 708 C CA . ASN A 1 89 ? 17.443 -14.340 19.837 1.00 55.69 89 ASN A CA 1
ATOM 709 C C . ASN A 1 89 ? 18.051 -15.472 19.000 1.00 55.69 89 ASN A C 1
ATOM 711 O O . ASN A 1 89 ? 17.678 -16.635 19.169 1.00 55.69 89 ASN A O 1
ATOM 715 N N . ALA A 1 90 ? 18.956 -15.128 18.082 1.00 53.75 90 ALA A N 1
ATOM 716 C CA . ALA A 1 90 ? 19.494 -16.020 17.048 1.00 53.75 90 ALA A CA 1
ATOM 717 C C . ALA A 1 90 ? 20.170 -17.308 17.579 1.00 53.75 90 ALA A C 1
ATOM 719 O O . ALA A 1 90 ? 20.552 -18.170 16.795 1.00 53.75 90 ALA A O 1
ATOM 720 N N . ALA A 1 91 ? 20.300 -17.470 18.897 1.00 54.00 91 ALA A N 1
ATOM 721 C CA . ALA A 1 91 ? 20.902 -18.628 19.542 1.00 54.00 91 ALA A CA 1
ATOM 722 C C . ALA A 1 91 ? 19.995 -19.880 19.622 1.00 54.00 91 ALA A C 1
ATOM 724 O O . ALA A 1 91 ? 20.521 -20.970 19.823 1.00 54.00 91 ALA A O 1
ATOM 725 N N . ALA A 1 92 ? 18.668 -19.770 19.468 1.00 51.78 92 ALA A N 1
ATOM 726 C CA . ALA A 1 92 ? 17.746 -20.856 19.853 1.00 51.78 92 ALA A CA 1
ATOM 727 C C . ALA A 1 92 ? 17.334 -21.846 18.738 1.00 51.78 92 ALA A C 1
ATOM 729 O O . ALA A 1 92 ? 16.671 -22.835 19.026 1.00 51.78 92 ALA A O 1
ATOM 730 N N . ILE A 1 93 ? 17.717 -21.624 17.476 1.00 55.03 93 ILE A N 1
ATOM 731 C CA . ILE A 1 93 ? 17.372 -22.503 16.337 1.00 55.03 93 ILE A CA 1
ATOM 732 C C . ILE A 1 93 ? 18.613 -23.221 15.786 1.00 55.03 93 ILE A C 1
ATOM 734 O O . ILE A 1 93 ? 18.907 -23.185 14.595 1.00 55.03 93 ILE A O 1
ATOM 738 N N . LYS A 1 94 ? 19.374 -23.886 16.663 1.00 51.62 94 LYS A N 1
ATOM 739 C CA . LYS A 1 94 ? 20.268 -24.980 16.252 1.00 51.62 94 LYS A CA 1
ATOM 740 C C . LYS A 1 94 ? 19.497 -26.287 16.403 1.00 51.62 94 LYS A C 1
ATOM 742 O O . LYS A 1 94 ? 19.286 -26.732 17.522 1.00 51.62 94 LYS A O 1
ATOM 747 N N . GLY A 1 95 ? 19.117 -26.904 15.287 1.00 52.88 95 GLY A N 1
ATOM 748 C CA . GLY A 1 95 ? 18.735 -28.317 15.284 1.00 52.88 95 GLY A CA 1
ATOM 749 C C . GLY A 1 95 ? 17.322 -28.625 14.810 1.00 52.88 95 GLY A C 1
ATOM 750 O O . GLY A 1 95 ? 16.590 -29.296 15.516 1.00 52.88 95 GLY A O 1
ATOM 751 N N . MET A 1 96 ? 16.954 -28.213 13.599 1.00 50.84 96 MET A N 1
ATOM 752 C CA . MET A 1 96 ? 15.998 -28.988 12.802 1.00 50.84 96 MET A CA 1
ATOM 753 C C . MET A 1 96 ? 16.565 -29.079 11.387 1.00 50.84 96 MET A C 1
ATOM 755 O O . MET A 1 96 ? 16.659 -28.084 10.668 1.00 50.84 96 MET A O 1
ATOM 759 N N . GLY A 1 97 ? 17.091 -30.265 11.078 1.00 49.34 97 GLY A N 1
ATOM 760 C CA . GLY A 1 97 ? 17.736 -30.596 9.816 1.00 49.34 97 GLY A CA 1
ATOM 761 C C . GLY A 1 97 ? 16.790 -30.424 8.633 1.00 49.34 97 GLY A C 1
ATOM 762 O O . GLY A 1 97 ? 15.582 -30.617 8.740 1.00 49.34 97 GLY A O 1
ATOM 763 N N . ARG A 1 98 ? 17.368 -30.035 7.499 1.00 63.59 98 ARG A N 1
ATOM 764 C CA . ARG A 1 98 ? 16.723 -30.137 6.194 1.00 63.59 98 ARG A CA 1
ATOM 765 C C . ARG A 1 98 ? 16.989 -31.563 5.705 1.00 63.59 98 ARG A C 1
ATOM 767 O O . ARG A 1 98 ? 18.162 -31.909 5.578 1.00 63.59 98 ARG A O 1
ATOM 774 N N . ASN A 1 99 ? 15.935 -32.363 5.533 1.00 49.56 99 ASN A N 1
ATOM 775 C CA . ASN A 1 99 ? 15.999 -33.568 4.698 1.00 49.56 99 ASN A CA 1
ATOM 776 C C . ASN A 1 99 ? 16.324 -33.184 3.253 1.00 49.56 99 ASN A C 1
ATOM 778 O O . ASN A 1 99 ? 15.931 -32.062 2.849 1.00 49.56 99 ASN A O 1
#

Mean predicted aligned error: 9.85 Å

Sequence (99 aa):
MKTTNSEKPDMGTLRKQKIACRLAEIPKKYRKIYKKAVEANNKTEAVKALCLECVCWQKNEIINCSCLACPLYGVRPYKKETDREPKKNAAAIKGMGRN

Radius of gyration: 20.3 Å; Cα contacts (8 Å, |Δi|>4): 50; chains: 1; bounding box: 30×46×70 Å

Secondary structure (DSSP, 8-state):
----------HHHHHHHHHHHHHHHS-HHHHHHHHHHHHS--HHHHHHHHHHHHTTT-HHHHHH---TT-TTGGG-TT--GGGSPP---TTS-------

Foldseek 3Di:
DDPDDPDDDPVVVVLVVVLVVVLVQDDPVCSVLSVCLSPDPDVLSVLASVLCVVVVNDPVCLAVPPPPVPPCLQSRPPHDPVSHDPPPDPPPPDDDDDD

pLDDT: mean 83.48, std 16.6, range [44.19, 97.38]

Solvent-accessible surface area (backbone atoms only — not comparable to full-atom values): 6422 Å² total; per-residue (Å²): 134,83,86,80,74,92,72,76,77,58,63,67,62,52,50,53,51,54,50,52,57,52,49,67,76,40,59,77,90,50,34,64,46,42,50,46,27,76,75,40,99,40,68,68,43,34,53,43,34,49,50,30,56,77,47,75,65,36,68,68,50,50,54,68,60,77,59,75,86,40,90,54,51,90,73,50,60,73,64,54,80,88,73,54,76,77,80,74,62,88,81,76,82,79,84,80,82,83,130

=== Feature glossary ===
Legend for the data blocks above and below:

— What the protein is —

Sequence gives the chain of amino acids in standard one-letter code (A=alanine, C=cysteine, …, Y=tyrosine), read N→C. It is the only feature that is directly encoded by the gene; all structural features are derived from the folded form of this sequence.

The annotation block draws on four external resources. InterPro: which protein families and domains the sequence belongs to. GO: standardized terms for what the protein does, what process it participates in, and where in the cell it acts. CATH: which structural fold it has in the CATH hierarchy. Organism: the species of origin.

— Where its atoms are —

Atomic coordinates in PDBx/mmCIF format — the same representation the Protein Data Bank distributes. Each line of the _atom_site loop places one backbone atom in Cartesian space (units: ångströms, origin: arbitrary).

Six rendered views show the 3D structure from the faces of a cube — i.e. along ±x, ±y, ±z. Rendering representation is drawn randomly per protein from cartoon (secondary-structure ribbons), sticks (backbone bonds), or molecular surface; coloring is either N→C rainbow (blue at the N-terminus through red at the C-terminus) or one color per chain.

— Local backbone conformation —

DSSP 8-state secondary structure assigns each residue one of H (α-helix), G (3₁₀-helix), I (π-helix), E (extended β-strand), B (isolated β-bridge), T (hydrogen-bonded turn), S (bend), or '-' (coil). The assignment is computed from backbone hydrogen-bond geometry via the Kabsch–Sander algorithm.

P-SEA three-state annotation labels each residue as helix, strand, or coil based purely on the geometry of the Cα trace. It serves as a fallback when the full backbone (and thus DSSP) is unavailable.

φ (phi) and ψ (psi) are the two rotatable backbone dihedrals per residue: φ is the C(i-1)–N–Cα–C torsion, ψ is the N–Cα–C–N(i+1) torsion, both in degrees on (−180°, 180°]. α-helical residues cluster near (−60°, −45°); β-strand residues near (−120°, +130°). A Ramachandran plot is simply a scatter of (φ, ψ) for every residue.

— Global shape and packing —

Radius of gyration (Rg) is the root-mean-square distance of Cα atoms from their centroid — a single number for overall size and compactness. A globular domain of N residues has Rg ≈ 2.2·N^0.38 Å; an extended or disordered chain has a much larger Rg. The Cα contact count is the number of residue pairs whose Cα atoms are within 8 Å and are more than four positions apart in sequence — a standard proxy for tertiary packing density. The bounding box is the smallest axis-aligned box enclosing all Cα atoms.

Accessible surface area quantifies burial. A residue with SASA near zero is packed into the hydrophobic core; one with SASA >100 Å² sits on the surface. Computed here via the Shrake–Rupley numerical algorithm with a 1.4 Å probe.

The contact map is a binary N×N matrix image: pixel (i, j) is dark where Cα_i and Cα_j are within 8 Å and |i−j|>4. Because the |i−j|>4 filter removes local helical contacts, off-diagonal stripes parallel to the main diagonal indicate parallel β-sheets; stripes perpendicular to it indicate antiparallel β-sheets. The Ramachandran plot scatters every residue's (φ, ψ) pair against the sterically allowed regions. The PAE heatmap renders the predicted-aligned-error matrix.

— Structural neighborhood —

A 3Di character summarizes, for each residue, the relative orientation of the Cα frame of its nearest spatial neighbor. Because it encodes fold topology rather than chemistry, 3Di alignments detect remote structural similarity that sequence alignment misses.

Structural nearest neighbors (via Foldseek easy-search vs the PDB). Reported per hit: target PDB id, E-value, and alignment TM-score. A TM-score above ~0.5 is the conventional threshold for 'same fold'.

— Confidence and disorder —

For AlphaFold models, the B-factor field carries pLDDT — the model's own estimate of local accuracy on a 0–100 scale. Regions with pLDDT<50 should be treated as essentially unmodeled; they often correspond to intrinsically disordered segments.

B-factor (Debye–Waller factor) reflects atomic displacement in the crystal lattice. It is an experimental observable (units Å²), not a prediction; low values mean the atom is pinned down, high values mean it moves or is heterogeneous across the crystal.

Predicted Aligned Error (PAE) is an AlphaFold confidence matrix: entry (i, j) is the expected error in the position of residue j, in ångströms, when the prediction is superimposed on the true structure at residue i. Low PAE within a block of residues means that block is internally rigid and well-predicted; high PAE between two blocks means their relative placement is uncertain even if each block individually is confident.